Protein AF-D6PE90-F1 (afdb_monomer_lite)

Structure (mmCIF, N/CA/C/O backbone):
data_AF-D6PE90-F1
#
_entry.id   AF-D6PE90-F1
#
loop_
_atom_site.group_PDB
_atom_site.id
_atom_site.type_symbol
_atom_site.label_atom_id
_atom_site.label_alt_id
_atom_site.label_comp_id
_atom_site.label_asym_id
_atom_site.label_entity_id
_atom_site.label_seq_id
_atom_site.pdbx_PDB_ins_code
_atom_site.Cartn_x
_atom_site.Cartn_y
_atom_site.Cartn_z
_atom_site.occupancy
_atom_site.B_iso_or_equiv
_atom_site.auth_seq_id
_atom_site.auth_comp_id
_atom_site.auth_asym_id
_atom_site.auth_atom_id
_atom_site.pdbx_PDB_model_num
ATOM 1 N N . MET A 1 1 ? 26.681 0.742 -7.132 1.00 50.50 1 MET A N 1
ATOM 2 C CA . MET A 1 1 ? 25.480 0.424 -7.944 1.00 50.50 1 MET A CA 1
ATOM 3 C C . MET A 1 1 ? 24.944 1.715 -8.563 1.00 50.50 1 MET A C 1
ATOM 5 O O . MET A 1 1 ? 24.964 2.721 -7.872 1.00 50.50 1 MET A O 1
ATOM 9 N N . SER A 1 2 ? 24.525 1.719 -9.837 1.00 66.94 2 SER A N 1
ATOM 10 C CA . SER A 1 2 ? 24.064 2.938 -10.538 1.00 66.94 2 SER A CA 1
ATOM 11 C C . SER A 1 2 ? 22.593 3.252 -10.237 1.00 66.94 2 SER A C 1
ATOM 13 O O . SER A 1 2 ? 21.727 2.394 -10.404 1.00 66.94 2 SER A O 1
ATOM 15 N N . SER A 1 3 ? 22.311 4.489 -9.828 1.00 67.38 3 SER A N 1
ATOM 16 C CA . SER A 1 3 ? 20.984 5.011 -9.469 1.00 67.38 3 SER A CA 1
ATOM 17 C C . SER A 1 3 ? 20.071 5.325 -10.666 1.00 67.38 3 SER A C 1
ATOM 19 O O . SER A 1 3 ? 18.930 5.725 -10.468 1.00 67.38 3 SER A O 1
ATOM 21 N N . ARG A 1 4 ? 20.540 5.139 -11.910 1.00 78.12 4 ARG A N 1
ATOM 22 C CA . ARG A 1 4 ? 19.837 5.556 -13.144 1.00 78.12 4 ARG A CA 1
ATOM 23 C C . ARG A 1 4 ? 19.270 4.405 -13.989 1.00 78.12 4 ARG A C 1
ATOM 25 O O . ARG A 1 4 ? 18.918 4.613 -15.145 1.00 78.12 4 ARG A O 1
ATOM 32 N N . SER A 1 5 ? 19.205 3.183 -13.458 1.00 85.19 5 SER A N 1
ATOM 33 C CA . SER A 1 5 ? 18.691 2.036 -14.224 1.00 85.19 5 SER A CA 1
ATOM 34 C C . SER A 1 5 ? 17.154 2.055 -14.322 1.00 85.19 5 SER A C 1
ATOM 36 O O . SER A 1 5 ? 16.493 2.038 -13.280 1.00 85.19 5 SER A O 1
ATOM 38 N N . PRO A 1 6 ? 16.556 1.999 -15.529 1.00 86.56 6 PRO A N 1
ATOM 39 C CA . PRO A 1 6 ? 15.099 1.938 -15.689 1.00 86.56 6 PRO A CA 1
ATOM 40 C C . PRO A 1 6 ? 14.494 0.661 -15.084 1.00 86.56 6 PRO A C 1
ATOM 42 O O . PRO A 1 6 ? 13.388 0.685 -14.550 1.00 86.56 6 PRO A O 1
ATOM 45 N N . PHE A 1 7 ? 15.243 -0.445 -15.065 1.00 91.12 7 PHE A N 1
ATOM 46 C CA . PHE A 1 7 ? 14.803 -1.683 -14.415 1.00 91.12 7 PHE A CA 1
ATOM 47 C C . PHE A 1 7 ? 14.664 -1.527 -12.898 1.00 91.12 7 PHE A C 1
ATOM 49 O O . PHE A 1 7 ? 13.763 -2.112 -12.299 1.00 91.12 7 PHE A O 1
ATOM 56 N N . ARG A 1 8 ? 15.514 -0.705 -12.265 1.00 87.88 8 ARG A N 1
ATOM 57 C CA . ARG A 1 8 ? 15.401 -0.400 -10.831 1.00 87.88 8 ARG A CA 1
ATOM 58 C C . ARG A 1 8 ? 14.140 0.403 -10.522 1.00 87.88 8 ARG A C 1
ATOM 60 O O . ARG A 1 8 ? 13.517 0.141 -9.500 1.00 87.88 8 ARG A O 1
ATOM 67 N N . LEU A 1 9 ? 13.733 1.317 -11.407 1.00 89.81 9 LEU A N 1
ATOM 68 C CA . LEU A 1 9 ? 12.476 2.054 -11.251 1.00 89.81 9 LEU A CA 1
ATOM 69 C C . LEU A 1 9 ? 11.269 1.106 -11.279 1.00 89.81 9 LEU A C 1
ATOM 71 O O . LEU A 1 9 ? 10.410 1.187 -10.407 1.00 89.81 9 LEU A O 1
ATOM 75 N N . ILE A 1 10 ? 11.239 0.161 -12.222 1.00 92.12 10 ILE A N 1
ATOM 76 C CA . ILE A 1 10 ? 10.172 -0.849 -12.301 1.00 92.12 10 ILE A CA 1
ATOM 77 C C . ILE A 1 10 ? 10.154 -1.723 -11.038 1.00 92.12 10 ILE A C 1
ATOM 79 O O . ILE A 1 10 ? 9.094 -1.954 -10.463 1.00 92.12 10 ILE A O 1
ATOM 83 N N . GLN A 1 11 ? 11.322 -2.168 -10.563 1.00 93.88 11 GLN A N 1
ATOM 84 C CA . GLN A 1 11 ? 11.428 -2.930 -9.313 1.00 93.88 11 GLN A CA 1
ATOM 85 C C . GLN A 1 11 ? 10.901 -2.142 -8.110 1.00 93.88 11 GLN A C 1
ATOM 87 O O . GLN A 1 11 ? 10.163 -2.698 -7.299 1.00 93.88 11 GLN A O 1
ATOM 92 N N . ALA A 1 12 ? 11.247 -0.857 -8.011 1.00 93.25 12 ALA A N 1
ATOM 93 C CA . ALA A 1 12 ? 10.767 0.013 -6.947 1.00 93.25 12 ALA A CA 1
ATOM 94 C C . ALA A 1 12 ? 9.244 0.177 -7.008 1.00 93.25 12 ALA A C 1
ATOM 96 O O . ALA A 1 12 ? 8.576 -0.003 -5.995 1.00 93.25 12 ALA A O 1
ATOM 97 N N . ILE A 1 13 ? 8.680 0.429 -8.194 1.00 93.88 13 ILE A N 1
ATOM 98 C CA . ILE A 1 13 ? 7.226 0.529 -8.385 1.00 93.88 13 ILE A CA 1
ATOM 99 C C . ILE A 1 13 ? 6.532 -0.771 -7.974 1.00 93.88 13 ILE A C 1
ATOM 101 O O . ILE A 1 13 ? 5.525 -0.719 -7.271 1.00 93.88 13 ILE A O 1
ATOM 105 N N . ASN A 1 14 ? 7.071 -1.930 -8.358 1.00 95.31 14 ASN A N 1
ATOM 106 C CA . ASN A 1 14 ? 6.509 -3.226 -7.978 1.00 95.31 14 ASN A CA 1
ATOM 107 C C . ASN A 1 14 ? 6.546 -3.436 -6.459 1.00 95.31 14 ASN A C 1
ATOM 109 O O . ASN A 1 14 ? 5.539 -3.828 -5.875 1.00 95.31 14 ASN A O 1
ATOM 113 N N . ALA A 1 15 ? 7.676 -3.136 -5.813 1.00 96.06 15 ALA A N 1
ATOM 114 C CA . ALA A 1 15 ? 7.823 -3.270 -4.366 1.00 96.06 15 ALA A CA 1
ATOM 115 C C . ALA A 1 15 ? 6.864 -2.341 -3.605 1.00 96.06 15 ALA A C 1
ATOM 117 O O . ALA A 1 15 ? 6.129 -2.803 -2.732 1.00 96.06 15 ALA A O 1
ATOM 118 N N . LEU A 1 16 ? 6.812 -1.061 -3.984 1.00 95.50 16 LEU A N 1
ATOM 119 C CA . LEU A 1 16 ? 5.908 -0.070 -3.393 1.00 95.50 16 LEU A CA 1
ATOM 120 C C . LEU A 1 16 ? 4.439 -0.439 -3.618 1.00 95.50 16 LEU A C 1
ATOM 122 O O . LEU A 1 16 ? 3.615 -0.289 -2.721 1.00 95.50 16 LEU A O 1
ATOM 126 N N . SER A 1 17 ? 4.109 -0.973 -4.794 1.00 97.19 17 SER A N 1
ATOM 127 C CA . SER A 1 17 ? 2.749 -1.411 -5.105 1.00 97.19 17 SER A CA 1
ATOM 128 C C . SER A 1 17 ? 2.311 -2.596 -4.252 1.00 97.19 17 SER A C 1
ATOM 130 O O . SER A 1 1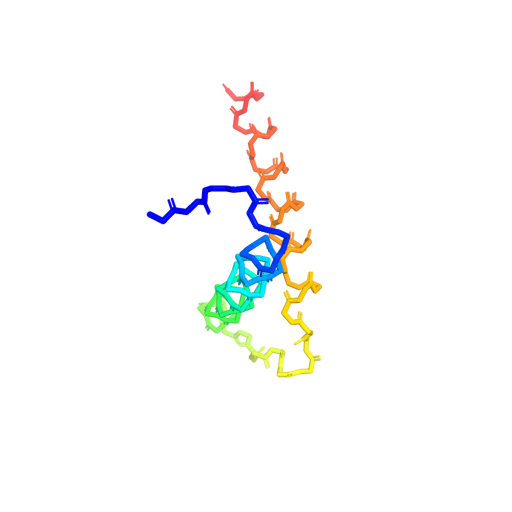7 ? 1.195 -2.605 -3.737 1.00 97.19 17 SER A O 1
ATOM 132 N N . SER A 1 18 ? 3.181 -3.590 -4.071 1.00 97.44 18 SER A N 1
ATOM 133 C CA . SER A 1 18 ? 2.892 -4.731 -3.198 1.00 97.44 18 SER A CA 1
ATOM 134 C C . SER A 1 18 ? 2.771 -4.302 -1.739 1.00 97.44 18 SER A C 1
ATOM 136 O O . SER A 1 18 ? 1.835 -4.715 -1.061 1.00 97.44 18 SER A O 1
ATOM 138 N N . GLN A 1 19 ? 3.661 -3.425 -1.267 1.00 96.81 19 GLN A N 1
ATOM 139 C CA . GLN A 1 19 ? 3.579 -2.858 0.079 1.00 96.81 19 GLN A CA 1
ATOM 140 C C . GLN A 1 19 ? 2.247 -2.129 0.303 1.00 96.81 19 GLN A C 1
ATOM 142 O O . GLN A 1 19 ? 1.576 -2.375 1.304 1.00 96.81 19 GLN A O 1
ATOM 147 N N . ALA A 1 20 ? 1.837 -1.289 -0.651 1.00 96.69 20 ALA A N 1
ATOM 148 C CA . ALA A 1 20 ? 0.568 -0.576 -0.598 1.00 96.69 20 ALA A CA 1
ATOM 149 C C . ALA A 1 20 ? -0.634 -1.527 -0.532 1.00 96.69 20 ALA A C 1
ATOM 1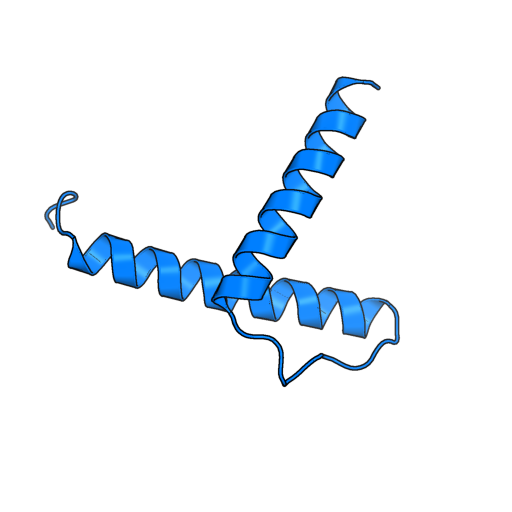51 O O . ALA A 1 20 ? -1.574 -1.304 0.228 1.00 96.69 20 ALA A O 1
ATOM 152 N N . TRP A 1 21 ? -0.594 -2.619 -1.294 1.00 97.69 21 TRP A N 1
ATOM 153 C CA . TRP A 1 21 ? -1.635 -3.636 -1.238 1.00 97.69 21 TRP A CA 1
ATOM 154 C C . TRP A 1 21 ? -1.781 -4.224 0.162 1.00 97.69 21 TRP A C 1
ATOM 156 O O . TRP A 1 21 ? -2.875 -4.182 0.718 1.00 97.69 21 TRP A O 1
ATOM 166 N N . PHE A 1 22 ? -0.682 -4.699 0.756 1.00 97.00 22 PHE A N 1
ATOM 167 C CA . PHE A 1 22 ? -0.720 -5.277 2.101 1.00 97.00 22 PHE A CA 1
ATOM 168 C C . PHE A 1 22 ? -1.227 -4.277 3.136 1.00 97.00 22 PHE A C 1
ATOM 170 O O . PHE A 1 22 ? -2.047 -4.642 3.974 1.00 97.00 22 PHE A O 1
ATOM 177 N N . TYR A 1 23 ? -0.803 -3.016 3.047 1.00 95.69 23 TYR A N 1
ATOM 178 C CA . TYR A 1 23 ? -1.261 -1.974 3.959 1.00 95.69 23 TYR A CA 1
ATOM 179 C C . TYR A 1 23 ? -2.784 -1.770 3.903 1.00 95.69 23 TYR A C 1
ATOM 181 O O . TYR A 1 23 ? -3.438 -1.751 4.945 1.00 95.69 23 TYR A O 1
ATOM 189 N N . LEU A 1 24 ? -3.373 -1.690 2.702 1.00 95.69 24 LEU A N 1
ATOM 190 C CA . LEU A 1 24 ? -4.829 -1.570 2.556 1.00 95.69 24 LEU A CA 1
ATOM 191 C C . LEU A 1 24 ? -5.573 -2.784 3.118 1.00 95.69 24 LEU A C 1
ATOM 193 O O . LEU A 1 24 ? -6.594 -2.610 3.779 1.00 95.69 24 LEU A O 1
ATOM 197 N N . GLN A 1 25 ? -5.072 -3.999 2.883 1.00 96.06 25 GLN A N 1
ATOM 198 C CA . GLN A 1 25 ? -5.735 -5.201 3.389 1.00 96.06 25 GLN A CA 1
ATOM 199 C C . GLN A 1 25 ? -5.653 -5.316 4.908 1.00 96.06 25 GLN A C 1
ATOM 201 O O . GLN A 1 25 ? -6.648 -5.651 5.542 1.00 96.06 25 GLN A O 1
ATOM 206 N N . ILE A 1 26 ? -4.505 -4.984 5.503 1.00 96.31 26 ILE A N 1
ATOM 207 C CA . ILE A 1 26 ? -4.348 -4.966 6.962 1.00 96.31 26 ILE A CA 1
ATOM 208 C C . ILE A 1 26 ? -5.301 -3.940 7.584 1.00 96.31 26 ILE A C 1
ATOM 210 O O . ILE A 1 26 ? -5.965 -4.255 8.566 1.00 96.31 26 ILE A O 1
ATOM 214 N N . ASN A 1 27 ? -5.431 -2.747 6.992 1.00 94.50 27 ASN A N 1
ATOM 215 C CA . ASN A 1 27 ? -6.389 -1.744 7.465 1.00 94.50 27 ASN A CA 1
ATOM 216 C C . ASN A 1 27 ? -7.842 -2.224 7.358 1.00 94.50 27 ASN A C 1
ATOM 218 O O . ASN A 1 27 ? -8.611 -2.045 8.298 1.00 94.50 27 ASN A O 1
ATOM 222 N N . LYS A 1 28 ? -8.217 -2.874 6.250 1.00 95.38 28 LYS A N 1
ATOM 223 C CA . LYS A 1 28 ? -9.546 -3.484 6.084 1.00 95.38 28 LYS A CA 1
ATOM 224 C C . LYS A 1 28 ? -9.831 -4.522 7.162 1.00 95.38 28 LYS A C 1
ATOM 226 O O . LYS A 1 28 ? -10.843 -4.425 7.850 1.00 95.38 28 LYS A O 1
ATOM 231 N N . MET A 1 29 ? -8.893 -5.440 7.373 1.00 96.44 29 MET A N 1
ATOM 232 C CA . MET A 1 29 ? -8.995 -6.453 8.422 1.00 96.44 29 MET A CA 1
ATOM 233 C C . MET A 1 29 ? -9.093 -5.824 9.817 1.00 96.44 29 MET A C 1
ATOM 235 O O . MET A 1 29 ? -9.876 -6.286 10.642 1.00 96.44 29 MET A O 1
ATOM 239 N N . GLY A 1 30 ? -8.355 -4.740 10.075 1.00 96.31 30 GLY A N 1
ATOM 240 C CA . GLY A 1 30 ? -8.449 -3.971 11.319 1.00 96.31 30 GLY A CA 1
ATOM 241 C C . GLY A 1 30 ? -9.823 -3.330 11.548 1.00 96.31 30 GLY A C 1
ATOM 242 O O . GLY A 1 30 ? -10.246 -3.192 12.692 1.00 96.31 30 GLY A O 1
ATOM 243 N N . ASN A 1 31 ? -10.547 -3.010 10.473 1.00 95.62 31 ASN A N 1
ATOM 244 C CA . ASN A 1 31 ? -11.917 -2.494 10.515 1.00 95.62 31 ASN A CA 1
ATOM 245 C C . ASN A 1 31 ? -12.988 -3.602 10.554 1.00 95.62 31 ASN A C 1
ATOM 247 O O . ASN A 1 31 ? -14.178 -3.300 10.512 1.00 95.62 31 ASN A O 1
ATOM 251 N N . GLY A 1 32 ? -12.590 -4.878 10.617 1.00 96.31 32 GLY A N 1
ATOM 252 C CA . GLY A 1 32 ? -13.507 -6.018 10.554 1.00 96.31 32 GLY A CA 1
ATOM 253 C C . GLY A 1 32 ? -14.025 -6.336 9.146 1.00 96.31 32 GLY A C 1
ATOM 254 O O . GLY A 1 32 ? -14.959 -7.122 9.010 1.00 96.31 32 GLY A O 1
ATOM 255 N N . GLU A 1 33 ? -13.438 -5.746 8.102 1.00 96.50 33 GLU A N 1
ATOM 256 C CA . GLU A 1 33 ? -13.726 -6.087 6.708 1.00 96.50 33 GLU A CA 1
ATOM 257 C C . GLU A 1 33 ? -12.848 -7.248 6.226 1.00 96.50 33 GLU A C 1
ATOM 259 O O . GLU A 1 33 ? -11.701 -7.414 6.651 1.00 96.50 33 GLU A O 1
ATOM 264 N N . GLU A 1 34 ? -13.348 -8.018 5.260 1.00 96.38 34 GLU A N 1
ATOM 265 C CA . GLU A 1 34 ? -12.527 -9.014 4.576 1.00 96.38 34 GLU A CA 1
ATOM 266 C C . GLU A 1 34 ? -11.509 -8.353 3.625 1.00 96.38 34 GLU A C 1
ATOM 268 O O . GLU A 1 34 ? -11.809 -7.336 2.978 1.00 96.38 34 GLU A O 1
ATOM 273 N N . PRO A 1 35 ? -10.296 -8.92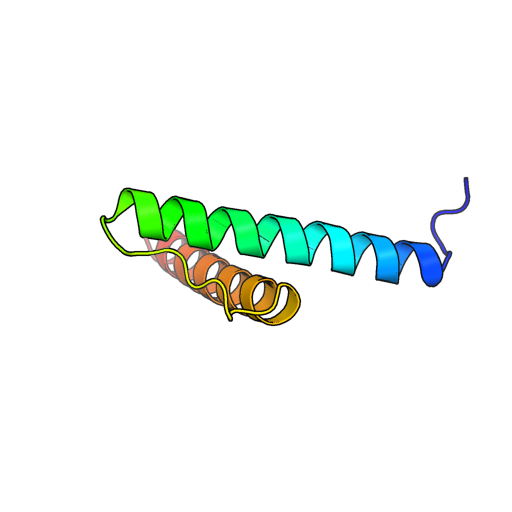2 3.500 1.00 93.62 35 PRO A N 1
ATOM 274 C CA . PRO A 1 35 ? -9.310 -8.432 2.551 1.00 93.62 35 PRO A CA 1
ATOM 275 C C . PRO A 1 35 ? -9.776 -8.676 1.108 1.00 93.62 35 PRO A C 1
ATOM 277 O O . PRO A 1 35 ? -10.205 -9.764 0.731 1.00 93.62 35 PRO A O 1
ATOM 280 N N . ASP A 1 36 ? -9.625 -7.664 0.259 1.00 94.62 36 ASP A N 1
ATOM 281 C CA . ASP A 1 36 ? -9.910 -7.740 -1.171 1.00 94.62 36 ASP A CA 1
ATOM 282 C C . ASP A 1 36 ? -8.741 -8.408 -1.907 1.00 94.62 36 ASP A C 1
ATOM 284 O O . ASP A 1 36 ? -7.808 -7.746 -2.381 1.00 94.62 36 ASP A O 1
ATOM 288 N N . LEU A 1 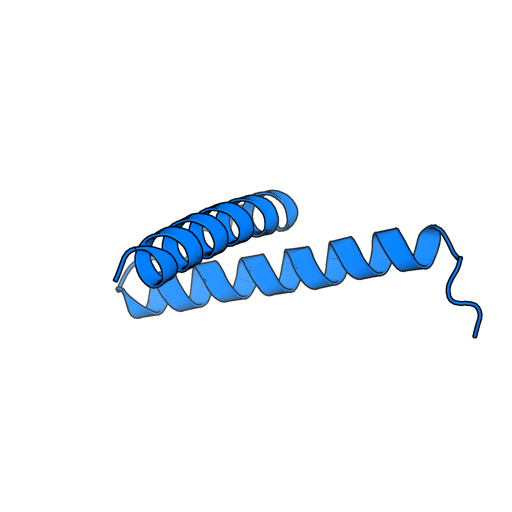37 ? -8.811 -9.737 -2.004 1.00 93.88 37 LEU A N 1
ATOM 289 C CA . LEU A 1 37 ? -7.822 -10.577 -2.685 1.00 93.88 37 LEU A CA 1
ATOM 290 C C . LEU A 1 37 ? -7.756 -10.342 -4.203 1.00 93.88 37 LEU A C 1
ATOM 292 O O . LEU A 1 37 ? -6.750 -10.667 -4.831 1.00 93.88 37 LEU A O 1
ATOM 296 N N . ALA A 1 38 ? -8.801 -9.762 -4.800 1.00 95.94 38 ALA A N 1
ATOM 297 C CA . ALA A 1 38 ? -8.851 -9.470 -6.230 1.00 95.94 38 ALA A CA 1
ATOM 298 C C . ALA A 1 38 ? -8.198 -8.121 -6.584 1.00 95.94 38 ALA A C 1
ATOM 300 O O . ALA A 1 38 ? -7.872 -7.870 -7.752 1.00 95.94 38 ALA A O 1
ATOM 301 N N . LYS A 1 39 ? -7.978 -7.243 -5.594 1.00 95.19 39 LYS A N 1
ATOM 302 C CA . LYS A 1 39 ? -7.324 -5.947 -5.806 1.00 95.19 39 LYS A CA 1
ATOM 303 C C . LYS A 1 39 ? -5.909 -6.145 -6.340 1.00 95.19 39 LYS A C 1
ATOM 305 O O . LYS A 1 39 ? -5.137 -6.938 -5.814 1.00 95.19 39 LYS A O 1
ATOM 310 N N . ARG A 1 40 ? -5.518 -5.376 -7.359 1.00 96.62 40 ARG A N 1
ATOM 311 C CA . ARG A 1 40 ? -4.149 -5.427 -7.894 1.00 96.62 40 ARG A CA 1
ATOM 312 C C . ARG A 1 40 ? -3.209 -4.512 -7.094 1.00 96.62 40 ARG A C 1
ATOM 314 O O . ARG A 1 40 ? -3.632 -3.436 -6.660 1.00 96.62 40 ARG A O 1
ATOM 321 N N . PRO A 1 41 ? -1.915 -4.853 -6.966 1.00 96.69 41 PRO A N 1
ATOM 322 C CA . PRO A 1 41 ? -0.959 -4.018 -6.238 1.00 96.69 41 PRO A CA 1
ATOM 323 C C . PRO A 1 41 ? -0.861 -2.578 -6.751 1.00 96.69 41 PRO A C 1
ATOM 325 O O . PRO A 1 41 ? -0.901 -1.626 -5.979 1.00 96.69 41 PRO A O 1
ATOM 328 N N . PHE A 1 42 ? -0.806 -2.385 -8.070 1.00 95.62 42 PHE A N 1
ATOM 329 C CA . PHE A 1 42 ? -0.692 -1.038 -8.636 1.00 95.62 42 PHE A CA 1
ATOM 330 C C . PHE A 1 42 ? -1.953 -0.186 -8.413 1.00 95.62 42 PHE A C 1
ATOM 332 O O . PHE A 1 42 ? -1.867 1.026 -8.224 1.00 95.62 42 PHE A O 1
ATOM 339 N N . THR A 1 43 ? -3.140 -0.806 -8.397 1.00 96.50 43 THR A N 1
ATOM 340 C CA . THR A 1 43 ? -4.377 -0.092 -8.046 1.00 96.50 43 THR A CA 1
ATOM 341 C C . THR A 1 43 ? -4.382 0.319 -6.576 1.00 96.50 43 THR A C 1
ATOM 343 O O . THR A 1 43 ? -4.748 1.454 -6.286 1.00 96.50 43 THR A O 1
ATOM 346 N N . ALA A 1 44 ? -3.887 -0.545 -5.682 1.00 96.56 44 ALA A N 1
ATOM 347 C CA . ALA A 1 44 ? -3.717 -0.225 -4.266 1.00 96.56 44 ALA A CA 1
ATOM 348 C C . ALA A 1 44 ? -2.736 0.940 -4.053 1.00 96.56 44 ALA A C 1
ATOM 350 O O . ALA A 1 44 ? -3.023 1.857 -3.290 1.00 96.56 44 ALA A O 1
ATOM 351 N N . PHE A 1 45 ? -1.624 0.967 -4.792 1.00 96.38 45 PHE A N 1
ATOM 352 C CA . PHE A 1 45 ? -0.670 2.080 -4.758 1.00 96.38 45 PHE A CA 1
ATOM 353 C C . PHE A 1 45 ? -1.320 3.429 -5.085 1.00 96.38 45 PHE A C 1
ATOM 355 O O . PHE A 1 45 ? -1.132 4.413 -4.373 1.00 96.38 45 PHE A O 1
ATOM 362 N N . ARG A 1 46 ? -2.129 3.478 -6.151 1.00 96.00 46 ARG A N 1
ATOM 363 C CA . ARG A 1 46 ? -2.843 4.703 -6.542 1.00 96.00 46 ARG A CA 1
ATOM 364 C C . ARG A 1 46 ? -3.913 5.111 -5.533 1.00 96.00 46 ARG A C 1
ATOM 366 O O . ARG A 1 46 ? -4.202 6.297 -5.420 1.00 96.00 46 AR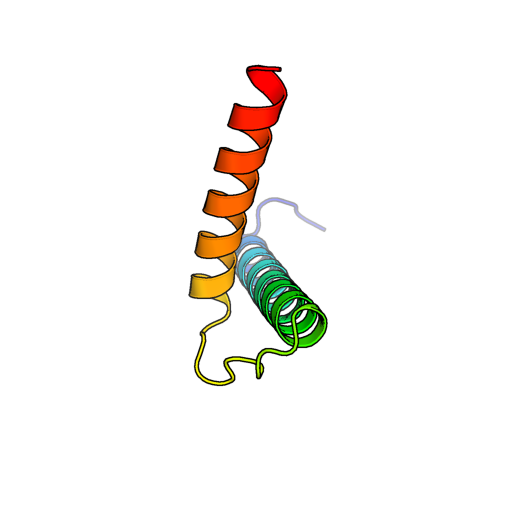G A O 1
ATOM 373 N N . GLU A 1 47 ? -4.534 4.145 -4.869 1.00 95.62 47 GLU A N 1
ATOM 374 C CA . GLU A 1 47 ? -5.542 4.382 -3.838 1.00 95.62 47 GLU A CA 1
ATOM 375 C C . GLU A 1 47 ? -4.913 4.996 -2.585 1.00 95.62 47 GLU A C 1
ATOM 377 O O . GLU A 1 47 ? -5.354 6.063 -2.163 1.00 95.62 47 GLU A O 1
ATOM 382 N N . ILE A 1 48 ? -3.816 4.419 -2.082 1.00 94.31 48 ILE A N 1
ATOM 383 C CA . ILE A 1 48 ? -3.050 4.999 -0.968 1.00 94.31 48 ILE A CA 1
ATOM 384 C C . ILE A 1 48 ? -2.593 6.418 -1.294 1.00 94.31 48 ILE A C 1
ATOM 386 O O . ILE A 1 48 ? -2.836 7.322 -0.507 1.00 94.31 48 ILE A O 1
ATOM 390 N N . ALA A 1 49 ? -2.032 6.655 -2.483 1.00 94.19 49 ALA A N 1
ATOM 391 C CA . ALA A 1 49 ? -1.585 7.996 -2.861 1.00 94.19 49 ALA A CA 1
ATOM 392 C C . ALA A 1 49 ? -2.713 9.050 -2.799 1.00 94.19 49 ALA A C 1
ATOM 394 O O . ALA A 1 49 ? -2.468 10.208 -2.460 1.00 94.19 49 ALA A O 1
ATOM 395 N N . LYS A 1 50 ? -3.961 8.663 -3.105 1.00 96.12 50 LYS A N 1
ATOM 396 C CA . LYS A 1 50 ? -5.130 9.546 -2.962 1.00 96.12 50 LYS A CA 1
ATOM 397 C C . LYS A 1 50 ? -5.503 9.768 -1.498 1.00 96.12 50 LYS A C 1
ATOM 399 O O . LYS A 1 50 ? -5.800 10.903 -1.133 1.00 96.12 50 LYS A O 1
ATOM 404 N N . ILE A 1 51 ? -5.502 8.706 -0.691 1.00 94.00 51 ILE A N 1
ATOM 405 C CA . ILE A 1 51 ? -5.804 8.769 0.745 1.00 94.00 51 ILE A CA 1
ATOM 406 C C . ILE A 1 51 ? -4.795 9.681 1.445 1.00 94.00 51 ILE A C 1
ATOM 408 O O . ILE A 1 51 ? -5.200 10.617 2.130 1.00 94.00 51 ILE A O 1
ATOM 412 N N . ASP A 1 52 ? -3.503 9.479 1.193 1.00 93.06 52 ASP A N 1
ATOM 413 C CA . ASP A 1 52 ? -2.421 10.267 1.781 1.00 93.06 52 ASP A CA 1
ATOM 414 C C . ASP A 1 52 ? -2.501 11.733 1.354 1.00 93.06 52 ASP A C 1
ATOM 416 O O . ASP A 1 52 ? -2.371 12.631 2.181 1.00 93.06 52 ASP A O 1
ATOM 420 N N . SER A 1 53 ? -2.781 12.000 0.073 1.00 95.19 53 SER A N 1
ATOM 421 C CA . SER A 1 53 ? -2.959 13.370 -0.417 1.00 95.19 53 SER A CA 1
ATOM 422 C C . SER A 1 53 ? -4.153 14.068 0.243 1.00 95.19 53 SER A C 1
ATOM 424 O O . SER A 1 53 ? -4.049 15.240 0.609 1.00 95.19 53 SER A O 1
ATOM 426 N N . ALA A 1 54 ? -5.270 13.362 0.431 1.00 95.62 54 ALA A N 1
ATOM 427 C CA . ALA A 1 54 ? -6.441 13.900 1.114 1.00 95.62 54 ALA A CA 1
ATOM 428 C C . ALA A 1 54 ? -6.175 14.132 2.611 1.00 95.62 54 ALA A C 1
ATOM 430 O O . ALA A 1 54 ? -6.557 15.173 3.147 1.00 95.62 54 ALA A O 1
ATOM 431 N N . ALA A 1 55 ? -5.487 13.199 3.274 1.00 94.19 55 ALA A N 1
ATOM 432 C CA . ALA A 1 55 ? -5.099 13.316 4.675 1.00 94.19 55 ALA A CA 1
ATOM 433 C C . ALA A 1 55 ? -4.129 14.484 4.893 1.00 94.19 55 ALA A C 1
ATOM 435 O O . ALA A 1 55 ? -4.330 15.281 5.807 1.00 94.19 55 ALA A O 1
ATOM 436 N N . PHE A 1 56 ? -3.134 14.636 4.016 1.00 95.44 56 PHE A N 1
ATOM 437 C CA . PHE A 1 56 ? -2.200 15.757 4.042 1.00 95.44 56 PHE A CA 1
ATOM 438 C C . PHE A 1 56 ? -2.918 17.094 3.860 1.00 95.44 56 PHE A C 1
ATOM 440 O O . PHE A 1 56 ? -2.684 18.021 4.630 1.00 95.44 56 PHE A O 1
ATOM 447 N N . LYS A 1 57 ? -3.838 17.184 2.890 1.00 96.06 57 LYS A N 1
ATOM 448 C CA . LYS A 1 57 ? -4.648 18.390 2.686 1.00 96.06 57 LYS A CA 1
ATOM 449 C C . LYS A 1 57 ? -5.446 18.742 3.945 1.00 96.06 57 LYS A C 1
ATOM 451 O O . LYS A 1 57 ? -5.370 19.874 4.411 1.00 96.06 57 LYS A O 1
ATOM 456 N N . LYS A 1 58 ? -6.145 17.766 4.532 1.00 95.69 58 LYS A N 1
ATOM 457 C CA . LYS A 1 58 ? -6.911 17.960 5.770 1.00 95.69 58 LYS A CA 1
ATOM 458 C C . LYS A 1 58 ? -6.021 18.427 6.925 1.00 95.69 58 LYS A C 1
ATOM 460 O O . LYS A 1 58 ? -6.405 19.330 7.658 1.00 95.69 58 LYS A O 1
ATOM 465 N N . PHE A 1 59 ? -4.835 17.835 7.066 1.00 94.50 59 PHE A N 1
ATOM 466 C CA . PHE A 1 59 ? -3.851 18.248 8.063 1.00 94.50 59 PHE A CA 1
ATOM 467 C C . PHE A 1 59 ? -3.370 19.687 7.836 1.00 94.50 59 PHE A C 1
ATOM 469 O O . PHE A 1 59 ? -3.276 20.438 8.791 1.00 94.50 59 PHE A O 1
ATOM 476 N N . SER A 1 60 ? -3.116 20.093 6.588 1.00 92.81 60 SER A N 1
ATOM 477 C CA . SER A 1 60 ? -2.659 21.455 6.267 1.00 92.81 60 SER A CA 1
ATOM 478 C C . SER A 1 60 ? -3.717 22.550 6.451 1.00 92.81 60 SER A C 1
ATOM 480 O O . SER A 1 60 ? -3.371 23.725 6.503 1.00 92.81 60 SER A O 1
ATOM 482 N N . GLU A 1 61 ? -4.996 22.173 6.508 1.00 86.81 61 GLU A N 1
ATOM 483 C CA . G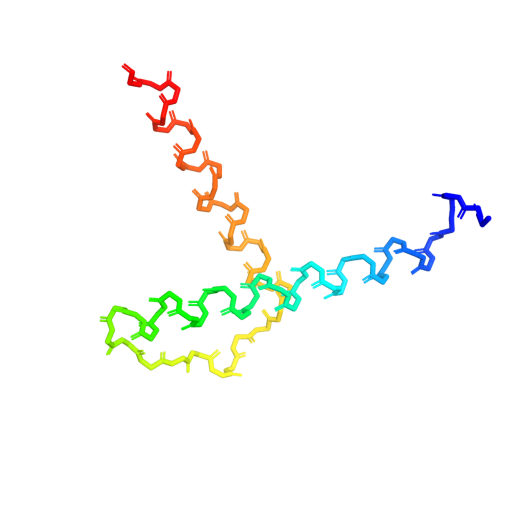LU A 1 61 ? -6.130 23.078 6.740 1.00 86.81 61 GLU A CA 1
ATOM 484 C C . GLU A 1 61 ? -6.508 23.191 8.232 1.00 86.81 61 GLU A C 1
ATOM 486 O O . GLU A 1 61 ? -7.389 23.984 8.566 1.00 86.81 61 GLU A O 1
ATOM 491 N N . THR A 1 62 ? -5.877 22.398 9.111 1.00 66.31 62 THR A N 1
ATOM 492 C CA . THR A 1 62 ? -6.095 22.393 10.572 1.00 66.31 62 THR A CA 1
ATOM 493 C C . THR A 1 62 ? -5.011 23.200 11.277 1.00 66.31 62 THR A C 1
ATOM 495 O O . THR A 1 62 ? -5.357 23.921 12.238 1.00 66.31 62 THR A O 1
#

Foldseek 3Di:
DDPPDPVVVVVVLVVLLVVLLVVVQVVCVVVVHHRDPVDGSNNSNVVVVVVVVVVVVVVVVD

Sequence (62 aa):
MSSRSPFRLIQAINALSSQAWFYLQINKMGNGEEPDLAKRPFTAFREIAKIDSAAFKKFSET

pLDDT: mean 92.34, std 8.63, range [50.5, 97.69]

Organism: NCBI:txid743082

Secondary structure (DSSP, 8-state):
--TT-HHHHHHHHHHHHHHHHHHHHHHHHHTTPPP-TT--HHHHHHHHHHHHHHHHHHHHT-

Radius of gyration: 14.55 Å; chains: 1; bounding box: 39×34×27 Å